Protein AF-E9I2U2-F1 (afdb_monomer_lite)

Sequence (165 aa):
MPQYGQIHVKAESGSTLGDNFQSDMFIVTAQLTRTNNTVKDDTSISTLSTFVKVQPSYSFLRQAADDMCAHHREINMYHNFFRLLREVHEDHPMLFYFLNVPDVYYSHIEDIIPGETDGSGTCILLENLKAEGYRMADKVEGGDYQHCKMALNSLAHYHALTLSA

Foldseek 3Di:
DDCQADKDKDWDFPDDPPPAQFWGKIWIKIKGWDDDPVDPPDIDIDIDIWIKTFGPPDLVSSVVSVVVVVLVVVVCCQPPVVVVLVVLCVVPVVLPADPDDWDWPDFDFDDPDVPPDSRRPGMTITDPCVVVVDDDADPVVGDDPVVVVVVVSNVVSVVVSVVVD

pLDDT: mean 87.01, std 10.75, range [50.66, 97.75]

Structure (mmCIF, N/CA/C/O backbone):
data_AF-E9I2U2-F1
#
_entry.id   AF-E9I2U2-F1
#
loop_
_atom_site.group_PDB
_atom_site.id
_atom_site.type_symbol
_atom_site.label_atom_id
_atom_site.label_alt_id
_atom_site.label_comp_id
_atom_site.label_asym_id
_atom_site.label_entity_id
_atom_site.label_seq_id
_atom_site.pdbx_PDB_ins_code
_atom_site.Cartn_x
_atom_site.Cartn_y
_atom_site.Cartn_z
_atom_site.occupancy
_atom_site.B_iso_or_equiv
_atom_site.auth_seq_id
_atom_site.auth_comp_id
_atom_site.auth_asym_id
_atom_site.auth_atom_id
_atom_site.pdbx_PDB_model_num
ATOM 1 N N . MET A 1 1 ? -26.256 9.075 25.916 1.00 50.66 1 MET A N 1
ATOM 2 C CA . MET A 1 1 ? -25.050 9.060 25.058 1.00 50.66 1 MET A CA 1
ATOM 3 C C . MET A 1 1 ? -25.130 7.834 24.160 1.00 50.66 1 MET A C 1
ATOM 5 O O . MET A 1 1 ? -25.572 6.809 24.671 1.00 50.66 1 MET A O 1
ATOM 9 N N . PRO A 1 2 ? -24.778 7.911 22.866 1.00 55.28 2 PRO A N 1
ATOM 10 C CA . PRO A 1 2 ? -24.750 6.730 22.005 1.00 55.28 2 PRO A CA 1
ATOM 11 C C . PRO A 1 2 ? -23.738 5.718 22.554 1.00 55.28 2 PRO A C 1
ATOM 13 O O . PRO A 1 2 ? -22.628 6.099 22.925 1.00 55.28 2 PRO A O 1
ATOM 16 N N . GLN A 1 3 ? -24.121 4.444 22.648 1.00 72.75 3 GLN A N 1
ATOM 17 C CA . GLN A 1 3 ? -23.184 3.373 22.984 1.00 72.75 3 GLN A CA 1
ATOM 18 C C . GLN A 1 3 ? -22.521 2.907 21.687 1.00 72.75 3 GLN A C 1
ATOM 20 O O . GLN A 1 3 ? -23.114 2.169 20.908 1.00 72.75 3 GLN A O 1
ATOM 25 N N . TYR A 1 4 ? -21.304 3.385 21.430 1.00 76.25 4 TYR A N 1
ATOM 26 C CA . TYR A 1 4 ? -20.578 3.108 20.185 1.00 76.25 4 TYR A CA 1
ATOM 27 C C . TYR A 1 4 ? -19.996 1.684 20.105 1.00 76.25 4 TYR A C 1
ATOM 29 O O . TYR A 1 4 ? -19.600 1.260 19.021 1.00 76.25 4 TYR A O 1
ATOM 37 N N . GLY A 1 5 ? -20.004 0.935 21.214 1.00 86.50 5 GLY A N 1
ATOM 38 C CA . GLY A 1 5 ? -19.392 -0.390 21.347 1.00 86.50 5 GLY A CA 1
ATOM 39 C C . GLY A 1 5 ? -17.971 -0.339 21.918 1.00 86.50 5 GLY A C 1
ATOM 40 O O . GLY A 1 5 ? -17.477 0.724 22.293 1.00 86.50 5 GLY A O 1
ATOM 41 N N . GLN A 1 6 ? -17.321 -1.499 21.998 1.00 91.06 6 GLN A N 1
ATOM 42 C CA . GLN A 1 6 ? -15.919 -1.657 22.386 1.00 91.06 6 GLN A CA 1
ATOM 43 C C . GLN A 1 6 ? -15.080 -1.982 21.150 1.00 91.06 6 GLN A C 1
ATOM 45 O O . GLN A 1 6 ? -15.420 -2.896 20.400 1.00 91.06 6 GLN A O 1
ATOM 50 N N . ILE A 1 7 ? -13.975 -1.260 20.954 1.00 93.75 7 ILE A N 1
ATOM 51 C CA . ILE A 1 7 ? -13.019 -1.520 19.873 1.00 93.75 7 ILE A CA 1
ATOM 52 C C . ILE A 1 7 ? -11.777 -2.190 20.461 1.00 93.75 7 ILE A C 1
ATOM 54 O O . ILE A 1 7 ? -11.179 -1.680 21.407 1.00 93.75 7 ILE A O 1
ATOM 58 N N . HIS A 1 8 ? -11.377 -3.316 19.878 1.00 95.75 8 HIS A N 1
ATOM 59 C CA . HIS A 1 8 ? -10.085 -3.949 20.105 1.00 95.75 8 HIS A CA 1
ATOM 60 C C . HIS A 1 8 ? -9.231 -3.802 18.843 1.00 95.75 8 HIS A C 1
ATOM 62 O O . HIS A 1 8 ? -9.655 -4.217 17.767 1.00 95.75 8 HIS A O 1
ATOM 68 N N . VAL A 1 9 ? -8.043 -3.207 18.968 1.00 97.00 9 VAL A N 1
ATOM 69 C CA . VAL A 1 9 ? -7.099 -3.033 17.856 1.00 97.00 9 VAL A CA 1
ATOM 70 C C . VAL A 1 9 ? -5.852 -3.858 18.128 1.00 97.00 9 VAL A C 1
ATOM 72 O O . VAL A 1 9 ? -5.255 -3.751 19.199 1.00 97.00 9 VAL A O 1
ATOM 75 N N . LYS A 1 10 ? -5.448 -4.655 17.142 1.00 97.62 10 LYS A N 1
ATOM 76 C CA . LYS A 1 10 ? -4.216 -5.439 17.156 1.00 97.62 10 LYS A CA 1
ATOM 77 C C . LYS A 1 10 ? -3.375 -5.064 15.941 1.00 97.62 10 LYS A C 1
ATOM 79 O O . LYS A 1 10 ? -3.893 -5.065 14.828 1.00 97.62 10 LYS A O 1
ATOM 84 N N . ALA A 1 11 ? -2.097 -4.771 16.156 1.00 96.81 11 ALA A N 1
ATOM 85 C CA . ALA A 1 11 ? -1.122 -4.541 15.097 1.00 96.81 11 ALA A CA 1
ATOM 86 C C . ALA A 1 11 ? -0.060 -5.644 15.130 1.00 96.81 11 ALA A C 1
ATOM 88 O O . ALA A 1 11 ? 0.463 -5.983 16.192 1.00 96.81 11 ALA A O 1
ATOM 89 N N . GLU A 1 12 ? 0.244 -6.210 13.970 1.00 95.94 12 GLU A N 1
ATOM 90 C CA . GLU A 1 12 ? 1.237 -7.267 13.786 1.00 95.94 12 GLU A CA 1
ATOM 91 C C . GLU A 1 12 ? 2.136 -6.919 12.602 1.00 95.94 12 GLU A C 1
ATOM 93 O O . GLU A 1 12 ? 1.732 -6.146 11.736 1.00 95.94 12 GLU A O 1
ATOM 98 N N . SER A 1 13 ? 3.342 -7.491 12.534 1.00 94.12 13 SER A N 1
ATOM 99 C CA . SER A 1 13 ? 4.239 -7.259 11.393 1.00 94.12 13 SER A CA 1
ATOM 100 C C . SER A 1 13 ? 3.555 -7.634 10.074 1.00 94.12 13 SER A C 1
ATOM 102 O O . SER A 1 13 ? 3.035 -8.742 9.924 1.00 94.12 13 SER A O 1
ATOM 104 N N . GLY A 1 14 ? 3.570 -6.709 9.115 1.00 91.06 14 GLY A N 1
ATOM 105 C CA . GLY A 1 14 ? 3.016 -6.897 7.774 1.00 91.06 14 GLY A CA 1
ATOM 106 C C . GLY A 1 14 ? 3.969 -7.596 6.812 1.00 91.06 14 GLY A C 1
ATOM 107 O O . GLY A 1 14 ? 3.540 -8.083 5.769 1.00 91.06 14 GLY A O 1
ATOM 108 N N . SER A 1 15 ? 5.248 -7.688 7.169 1.00 87.81 15 SER A N 1
ATOM 109 C CA . SER A 1 15 ? 6.299 -8.236 6.318 1.00 87.81 15 SER A CA 1
ATOM 110 C C . SER A 1 15 ? 7.276 -9.108 7.106 1.00 87.81 15 SER A C 1
ATOM 112 O O . SER A 1 15 ? 7.264 -9.129 8.343 1.00 87.81 15 SER A O 1
ATOM 114 N N . THR A 1 16 ? 8.140 -9.828 6.387 1.00 86.44 16 THR A N 1
ATOM 115 C CA . THR A 1 16 ? 9.293 -10.496 6.998 1.00 86.44 16 THR A CA 1
ATOM 116 C C . THR A 1 16 ? 10.491 -9.548 7.076 1.00 86.44 16 THR A C 1
ATOM 118 O O . THR A 1 16 ? 10.477 -8.450 6.509 1.00 86.44 16 THR A O 1
ATOM 121 N N . LEU A 1 17 ? 11.522 -9.943 7.827 1.00 82.25 17 LEU A N 1
ATOM 122 C CA . LEU A 1 17 ? 12.742 -9.154 7.961 1.00 82.25 17 LEU A CA 1
ATOM 123 C C . LEU A 1 17 ? 13.417 -8.990 6.590 1.00 82.25 17 LEU A C 1
ATOM 125 O O . LEU A 1 17 ? 13.722 -9.976 5.923 1.00 82.25 17 LEU A O 1
ATOM 129 N N . GLY A 1 18 ? 13.686 -7.744 6.196 1.00 80.19 18 GLY A N 1
ATOM 130 C CA . GLY A 1 18 ? 14.335 -7.439 4.919 1.00 80.19 18 GLY A CA 1
ATOM 131 C C . GLY A 1 18 ? 13.382 -7.336 3.724 1.00 80.19 18 GLY A C 1
ATOM 132 O O . GLY A 1 18 ? 13.845 -7.372 2.588 1.00 80.19 18 GLY A O 1
ATOM 133 N N . ASP A 1 19 ? 12.072 -7.210 3.953 1.00 82.06 19 ASP A N 1
ATOM 134 C CA . ASP A 1 19 ? 11.082 -6.852 2.918 1.00 82.06 19 ASP A CA 1
ATOM 135 C C . ASP A 1 19 ? 10.655 -5.372 2.989 1.00 82.06 19 ASP A C 1
ATOM 137 O O . ASP A 1 19 ? 10.043 -4.848 2.062 1.00 82.06 19 ASP A O 1
ATOM 141 N N . ASN A 1 20 ? 10.986 -4.676 4.078 1.00 80.56 20 ASN A N 1
ATOM 142 C CA . ASN A 1 20 ? 10.391 -3.401 4.486 1.00 80.56 20 ASN A CA 1
ATOM 143 C C . ASN A 1 20 ? 11.378 -2.214 4.438 1.00 80.56 20 ASN A C 1
ATOM 145 O O . ASN A 1 20 ? 11.398 -1.360 5.315 1.00 80.56 20 ASN A O 1
ATOM 149 N N . PHE A 1 21 ? 12.222 -2.147 3.403 1.00 77.00 21 PHE A N 1
ATOM 150 C CA . PHE A 1 21 ? 13.342 -1.190 3.329 1.00 77.00 21 PHE A CA 1
ATOM 151 C C . PHE A 1 21 ? 12.951 0.294 3.389 1.00 77.00 21 PHE A C 1
ATOM 153 O O . PHE A 1 21 ? 13.711 1.099 3.920 1.00 77.00 21 PHE A O 1
ATOM 160 N N . GLN A 1 22 ? 11.805 0.663 2.814 1.00 86.25 22 GLN A N 1
ATOM 161 C CA . GLN A 1 22 ? 11.366 2.061 2.694 1.00 86.25 22 GLN A CA 1
ATOM 162 C C . GLN A 1 22 ? 10.127 2.381 3.535 1.00 86.25 22 GLN A C 1
ATOM 164 O O . GLN A 1 22 ? 9.589 3.478 3.443 1.00 86.25 22 GLN A O 1
ATOM 169 N N . SER A 1 23 ? 9.622 1.446 4.337 1.00 92.81 23 SER A N 1
ATOM 170 C CA . SER A 1 23 ? 8.437 1.667 5.172 1.00 92.81 23 SER A CA 1
ATOM 171 C C . SER A 1 23 ? 8.391 0.635 6.277 1.00 92.81 23 SER A C 1
ATOM 173 O O . SER A 1 23 ? 8.716 -0.517 6.016 1.00 92.81 23 SER A O 1
ATOM 175 N N . ASP A 1 24 ? 7.864 0.987 7.444 1.00 93.88 24 ASP A N 1
ATOM 176 C CA . ASP A 1 24 ? 7.390 -0.044 8.364 1.00 93.88 24 ASP A CA 1
ATOM 177 C C . ASP A 1 24 ? 5.979 -0.468 7.956 1.00 93.88 24 ASP A C 1
ATOM 179 O O . ASP A 1 24 ? 5.151 0.358 7.559 1.00 93.88 24 ASP A O 1
ATOM 183 N N . MET A 1 25 ? 5.727 -1.775 7.985 1.00 95.19 25 MET A N 1
ATOM 184 C CA . MET A 1 25 ? 4.513 -2.379 7.444 1.00 95.19 25 MET A CA 1
ATOM 185 C C . MET A 1 25 ? 3.832 -3.222 8.514 1.00 95.19 25 MET A C 1
ATOM 187 O O . MET A 1 25 ? 4.481 -4.042 9.167 1.00 95.19 25 MET A O 1
ATOM 191 N N . PHE A 1 26 ? 2.518 -3.072 8.653 1.00 95.94 26 PHE A N 1
ATOM 192 C CA . PHE A 1 26 ? 1.723 -3.759 9.665 1.00 95.94 26 PHE A CA 1
ATOM 193 C C . PHE A 1 26 ? 0.451 -4.351 9.069 1.00 95.94 26 PHE A C 1
ATOM 195 O O . PHE A 1 26 ? -0.168 -3.754 8.196 1.00 95.94 26 PHE A O 1
ATOM 202 N N . ILE A 1 27 ? 0.008 -5.493 9.590 1.00 97.06 27 ILE A N 1
ATOM 203 C CA . ILE A 1 27 ? -1.405 -5.864 9.522 1.00 97.06 27 ILE A CA 1
ATOM 204 C C . ILE A 1 27 ? -2.072 -5.316 10.773 1.00 97.06 27 ILE A C 1
ATOM 206 O O . ILE A 1 27 ? -1.728 -5.713 11.888 1.00 97.06 27 ILE A O 1
ATOM 210 N N . VAL A 1 28 ? -3.029 -4.412 10.589 1.00 97.56 28 VAL A N 1
ATOM 211 C CA . VAL A 1 28 ? -3.839 -3.864 11.675 1.00 97.56 28 VAL A CA 1
ATOM 212 C C . VAL A 1 28 ? -5.240 -4.440 11.572 1.00 97.56 28 VAL A C 1
ATOM 214 O O . VAL A 1 28 ? -5.905 -4.323 10.545 1.00 97.56 28 VAL A O 1
ATOM 217 N N . THR A 1 29 ? -5.689 -5.078 12.648 1.00 97.25 29 THR A N 1
ATOM 218 C CA . THR A 1 29 ? -7.036 -5.631 12.764 1.00 97.25 29 THR A CA 1
ATOM 219 C C . THR A 1 29 ? -7.798 -4.887 13.850 1.00 97.25 29 THR A C 1
ATOM 221 O O . THR A 1 29 ? -7.377 -4.870 15.006 1.00 97.25 29 THR A O 1
ATOM 224 N N . ALA A 1 30 ? -8.918 -4.275 13.475 1.00 96.12 30 ALA A N 1
ATOM 225 C CA . ALA A 1 30 ? -9.841 -3.601 14.375 1.00 96.12 30 ALA A CA 1
ATOM 226 C C . ALA A 1 30 ? -11.132 -4.419 14.491 1.00 96.12 30 ALA A C 1
ATOM 228 O O . ALA A 1 30 ? -11.832 -4.641 13.504 1.00 96.12 30 ALA A O 1
ATOM 229 N N . GLN A 1 31 ? -11.452 -4.862 15.703 1.00 95.88 31 GLN A N 1
ATOM 230 C CA . GLN A 1 31 ? -12.684 -5.575 16.021 1.00 95.88 31 GLN A CA 1
ATOM 231 C C . GLN A 1 31 ? -13.591 -4.681 16.853 1.00 95.88 31 GLN A C 1
ATOM 233 O O . GLN A 1 31 ? -13.240 -4.286 17.963 1.00 95.88 31 GLN A O 1
ATOM 238 N N . LEU A 1 32 ? -14.766 -4.374 16.317 1.00 94.00 32 LEU A N 1
ATOM 239 C CA . LEU A 1 32 ? -15.799 -3.616 17.001 1.00 94.00 32 LEU A CA 1
ATOM 240 C C . LEU A 1 32 ? -16.879 -4.569 17.511 1.00 94.00 32 LEU A C 1
ATOM 242 O O . LEU A 1 32 ? -17.540 -5.247 16.727 1.00 94.00 32 LEU A O 1
ATOM 246 N N . THR A 1 33 ? -17.068 -4.573 18.826 1.00 92.31 33 THR A N 1
ATOM 247 C CA . THR A 1 33 ? -18.114 -5.322 19.523 1.00 92.31 33 THR A CA 1
ATOM 248 C C . THR A 1 33 ? -19.205 -4.353 19.964 1.00 92.31 33 THR A C 1
ATOM 250 O O . THR A 1 33 ? -18.934 -3.424 20.724 1.00 92.31 33 THR A O 1
ATOM 253 N N . ARG A 1 34 ? -20.442 -4.547 19.500 1.00 89.38 34 ARG A N 1
ATOM 254 C CA . ARG A 1 34 ? -21.611 -3.775 19.951 1.00 89.38 34 ARG A CA 1
ATOM 255 C C . ARG A 1 34 ? -22.580 -4.688 20.682 1.00 89.38 34 ARG A C 1
ATOM 257 O O . ARG A 1 34 ? -22.940 -5.738 20.156 1.00 89.38 34 ARG A O 1
ATOM 264 N N . THR A 1 35 ? -23.021 -4.253 21.856 1.00 81.19 35 THR A N 1
ATOM 265 C CA . THR A 1 35 ? -24.036 -4.946 22.653 1.00 81.19 35 THR A CA 1
ATOM 266 C C . THR A 1 35 ? -25.324 -4.136 22.600 1.00 81.19 35 THR A C 1
ATOM 268 O O . THR A 1 35 ? -25.361 -2.993 23.060 1.00 81.19 35 THR A O 1
ATOM 271 N N . ASN A 1 36 ? -26.382 -4.708 22.028 1.00 72.38 36 ASN A N 1
ATOM 272 C CA . ASN A 1 36 ? -27.706 -4.099 22.060 1.00 72.38 36 ASN A CA 1
ATOM 273 C C . ASN A 1 36 ? -28.364 -4.391 23.412 1.00 72.38 36 ASN A C 1
ATOM 275 O O . ASN A 1 36 ? -28.789 -5.505 23.682 1.00 72.38 36 ASN A O 1
ATOM 279 N N . ASN A 1 37 ? -28.509 -3.374 24.264 1.00 64.50 37 ASN A N 1
ATOM 280 C CA . ASN A 1 37 ? -29.162 -3.538 25.573 1.00 64.50 37 ASN A CA 1
ATOM 281 C C . ASN A 1 37 ? -30.697 -3.668 25.495 1.00 64.50 37 ASN A C 1
ATOM 283 O O . ASN A 1 37 ? -31.353 -3.835 26.520 1.00 64.50 37 ASN A O 1
ATOM 287 N N . THR A 1 38 ? -31.285 -3.546 24.304 1.00 64.81 38 THR A N 1
ATOM 288 C CA . THR A 1 38 ? -32.736 -3.625 24.070 1.00 64.81 38 THR A CA 1
ATOM 289 C C . THR A 1 38 ? -33.230 -5.053 23.837 1.00 64.81 38 THR A C 1
ATOM 291 O O . THR A 1 38 ? -34.407 -5.328 24.059 1.00 64.81 38 THR A O 1
ATOM 294 N N . VAL A 1 39 ? -32.340 -5.967 23.440 1.00 63.12 39 VAL A N 1
ATOM 295 C CA . VAL A 1 39 ? -32.615 -7.397 23.270 1.00 63.12 39 VAL A CA 1
ATOM 296 C C . VAL A 1 39 ? -31.561 -8.149 24.073 1.00 63.12 39 VAL A C 1
ATOM 298 O O . VAL A 1 39 ? -30.369 -7.968 23.851 1.00 63.12 39 VAL A O 1
ATOM 301 N N . LYS A 1 40 ? -31.986 -8.970 25.040 1.00 54.69 40 LYS A N 1
ATOM 302 C CA . LYS A 1 40 ? -31.064 -9.833 25.794 1.00 54.69 40 LYS A CA 1
ATOM 303 C C . LYS A 1 40 ? -30.231 -10.658 24.800 1.00 54.69 40 LYS A C 1
ATOM 305 O O . LYS A 1 40 ? -30.813 -11.352 23.974 1.00 54.69 40 LYS A O 1
ATOM 310 N N . ASP A 1 41 ? -28.909 -10.568 24.918 1.00 62.06 41 ASP A N 1
ATOM 311 C CA . ASP A 1 41 ? -27.910 -11.356 24.180 1.00 62.06 41 ASP A CA 1
ATOM 312 C C . ASP A 1 41 ? -27.715 -11.050 22.678 1.00 62.06 41 ASP A C 1
ATOM 314 O O . ASP A 1 41 ? -27.181 -11.885 21.951 1.00 62.06 41 ASP A O 1
ATOM 318 N N . ASP A 1 42 ? -28.040 -9.844 22.196 1.00 74.00 42 ASP A N 1
ATOM 319 C CA . ASP A 1 42 ? -27.661 -9.423 20.833 1.00 74.00 42 ASP A CA 1
ATOM 320 C C . ASP A 1 42 ? -26.290 -8.710 20.827 1.00 74.00 42 ASP A C 1
ATOM 322 O O . ASP A 1 42 ? -26.179 -7.496 21.038 1.00 74.00 42 ASP A O 1
ATOM 326 N N . THR A 1 43 ? -25.220 -9.499 20.650 1.00 81.94 43 THR A N 1
ATOM 327 C CA . THR A 1 43 ? -23.839 -9.007 20.497 1.00 81.94 43 THR A CA 1
ATOM 328 C C . THR A 1 43 ? -23.388 -9.158 19.049 1.00 81.94 43 THR A C 1
ATOM 330 O O . THR A 1 43 ? -23.194 -10.273 18.569 1.00 81.94 43 THR A O 1
ATOM 333 N N . SER A 1 44 ? -23.157 -8.039 18.361 1.00 87.06 44 SER A N 1
ATOM 334 C CA . SER A 1 44 ? -22.607 -8.038 17.001 1.00 87.06 44 SER A CA 1
ATOM 335 C C . SER A 1 44 ? -21.109 -7.741 17.017 1.00 87.06 44 SER A C 1
ATOM 337 O O . SER A 1 44 ? -20.682 -6.788 17.678 1.00 87.06 44 SER A O 1
ATOM 339 N N . ILE A 1 45 ? -20.327 -8.510 16.255 1.00 91.00 45 ILE A N 1
ATOM 340 C CA . ILE A 1 45 ? -18.888 -8.291 16.059 1.00 91.00 45 ILE A CA 1
ATOM 341 C C . ILE A 1 45 ? -18.634 -7.981 14.584 1.00 91.00 45 ILE A C 1
ATOM 343 O O . ILE A 1 45 ? -18.971 -8.777 13.711 1.00 91.00 45 ILE A O 1
ATOM 347 N N . SER A 1 46 ? -18.006 -6.840 14.306 1.00 92.12 46 SER A N 1
ATOM 348 C CA . SER A 1 46 ? -17.512 -6.476 12.973 1.00 92.12 46 SER A CA 1
ATOM 349 C C . SER A 1 46 ? -15.995 -6.338 13.004 1.00 92.12 46 SER A C 1
ATOM 351 O O . SER A 1 46 ? -15.463 -5.673 13.892 1.00 92.12 46 SER A O 1
ATOM 353 N N . THR A 1 47 ? -15.305 -6.941 12.037 1.00 94.44 47 THR A N 1
ATOM 354 C CA . THR A 1 47 ? -13.839 -6.917 11.943 1.00 94.44 47 THR A CA 1
ATOM 355 C C . THR A 1 47 ? -13.412 -6.200 10.668 1.00 94.44 47 THR A C 1
ATOM 357 O O . THR A 1 47 ? -13.915 -6.520 9.597 1.00 94.44 47 THR A O 1
ATOM 360 N N . LEU A 1 48 ? -12.465 -5.271 10.786 1.00 94.44 48 LEU A N 1
ATOM 361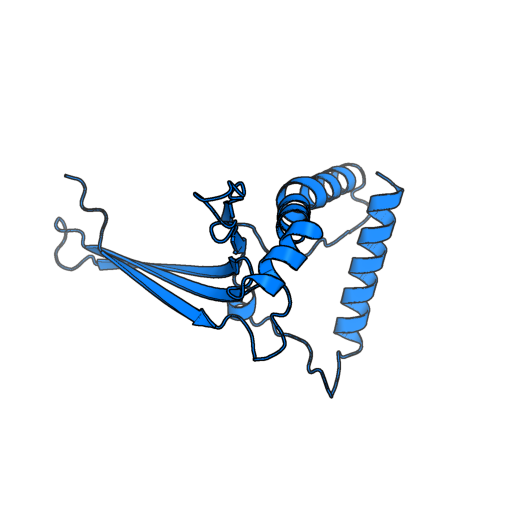 C CA . LEU A 1 48 ? -11.714 -4.697 9.672 1.00 94.44 48 LEU A CA 1
ATOM 362 C C . LEU A 1 48 ? -10.259 -5.151 9.793 1.00 94.44 48 LEU A C 1
ATOM 364 O O . LEU A 1 48 ? -9.671 -5.025 10.865 1.00 94.44 48 LEU A O 1
ATOM 368 N N . SER A 1 49 ? -9.679 -5.655 8.707 1.00 96.62 49 SER A N 1
ATOM 369 C CA . SER A 1 49 ? -8.255 -5.985 8.621 1.00 96.62 49 SER A CA 1
ATOM 370 C C . SER A 1 49 ? -7.637 -5.205 7.468 1.00 96.62 49 SER A C 1
ATOM 372 O O . SER A 1 49 ? -8.153 -5.245 6.356 1.00 96.62 49 SER A O 1
ATOM 374 N N . THR A 1 50 ? -6.559 -4.475 7.733 1.00 97.62 50 THR A N 1
ATOM 375 C CA . THR A 1 50 ? -5.921 -3.576 6.765 1.00 97.62 50 THR A CA 1
ATOM 376 C C . THR A 1 50 ? -4.406 -3.729 6.805 1.00 97.62 50 THR A C 1
ATOM 378 O O . THR A 1 50 ? -3.822 -4.003 7.857 1.00 97.62 50 THR A O 1
ATOM 381 N N . PHE A 1 51 ? -3.775 -3.573 5.645 1.00 97.31 51 PHE A N 1
ATOM 382 C CA . PHE A 1 51 ? -2.332 -3.474 5.513 1.00 97.31 51 PHE A CA 1
ATOM 383 C C . PHE A 1 51 ? -1.919 -2.006 5.624 1.00 97.31 51 PHE A C 1
ATOM 385 O O . PHE A 1 51 ? -2.333 -1.171 4.828 1.00 97.31 51 PHE A O 1
ATOM 392 N N . VAL A 1 52 ? -1.107 -1.679 6.620 1.00 97.12 52 VAL A N 1
ATOM 393 C CA . VAL A 1 52 ? -0.713 -0.309 6.946 1.00 97.12 52 VAL A CA 1
ATOM 394 C C . VAL A 1 52 ? 0.754 -0.119 6.626 1.00 97.12 52 VAL A C 1
ATOM 396 O O . VAL A 1 52 ? 1.589 -0.869 7.128 1.00 97.12 52 VAL A O 1
ATOM 399 N N . LYS A 1 53 ? 1.074 0.908 5.840 1.00 96.31 53 LYS A N 1
ATOM 400 C CA . LYS A 1 53 ? 2.449 1.366 5.630 1.00 96.31 53 LYS A CA 1
ATOM 401 C C . LYS A 1 53 ? 2.637 2.716 6.303 1.00 96.31 53 LYS A C 1
ATOM 403 O O . LYS A 1 53 ? 1.818 3.616 6.118 1.00 96.31 53 LYS A O 1
ATOM 408 N N . VAL A 1 54 ? 3.731 2.861 7.037 1.00 95.56 54 VAL A N 1
ATOM 409 C CA . VAL A 1 54 ? 4.159 4.123 7.658 1.00 95.56 54 VAL A CA 1
ATOM 410 C C . VAL A 1 54 ? 5.597 4.437 7.259 1.00 95.56 54 VAL A C 1
ATOM 412 O O . VAL A 1 54 ? 6.293 3.593 6.682 1.00 95.56 54 VAL A O 1
ATOM 415 N N . GLN A 1 55 ? 6.053 5.656 7.530 1.00 94.38 55 GLN A N 1
ATOM 416 C CA . GLN A 1 55 ? 7.460 6.006 7.337 1.00 94.38 55 GLN A CA 1
ATOM 417 C C . GLN A 1 55 ? 8.380 5.100 8.179 1.00 94.38 55 GLN A C 1
ATOM 419 O O . GLN A 1 55 ? 7.987 4.697 9.275 1.00 94.38 55 GLN A O 1
ATOM 424 N N . PRO A 1 56 ? 9.602 4.775 7.714 1.00 93.19 56 PRO A N 1
ATOM 425 C CA . PRO A 1 56 ? 10.540 3.950 8.480 1.00 93.19 56 PRO A CA 1
ATOM 426 C C . PRO A 1 56 ? 10.757 4.512 9.882 1.00 93.19 56 PRO A C 1
ATOM 428 O O . PRO A 1 56 ? 11.033 5.698 9.999 1.00 93.19 56 PRO A O 1
ATOM 431 N N . SER A 1 57 ? 10.706 3.703 10.942 1.00 91.12 57 SER A N 1
ATOM 432 C CA . SER A 1 57 ? 10.901 4.172 12.327 1.00 91.12 57 SER A CA 1
ATOM 433 C C . SER A 1 57 ? 12.282 4.787 12.563 1.00 91.12 57 SER A C 1
ATOM 435 O O . SER A 1 57 ? 12.440 5.661 13.417 1.00 91.12 57 SER A O 1
ATOM 437 N N . TYR A 1 58 ? 13.286 4.339 11.806 1.00 90.81 58 TYR A N 1
ATOM 438 C CA . TYR A 1 58 ? 14.649 4.844 11.899 1.00 90.81 58 TYR A CA 1
ATOM 439 C C . TYR A 1 58 ? 14.807 6.161 11.129 1.00 90.81 58 TYR A C 1
ATOM 441 O O . TYR A 1 58 ? 14.625 6.204 9.912 1.00 90.81 58 TYR A O 1
ATOM 449 N N . SER A 1 59 ? 15.199 7.224 11.833 1.00 89.75 59 SER A N 1
ATOM 450 C CA . SER A 1 59 ? 15.203 8.602 11.320 1.00 89.75 59 SER A CA 1
ATOM 451 C C . SER A 1 59 ? 16.031 8.802 10.050 1.00 89.75 59 SER A C 1
ATOM 453 O O . SER A 1 59 ? 15.595 9.513 9.154 1.00 89.75 59 SER A O 1
ATOM 455 N N . PHE A 1 60 ? 17.188 8.147 9.921 1.00 90.38 60 PHE A N 1
ATOM 456 C CA . PHE A 1 60 ? 18.010 8.251 8.710 1.00 90.38 60 PHE A CA 1
ATOM 457 C C . PHE A 1 60 ? 17.304 7.670 7.475 1.00 90.38 60 PHE A C 1
ATOM 459 O O . PHE A 1 60 ? 17.351 8.262 6.400 1.00 90.38 60 PHE A O 1
ATOM 466 N N . LEU A 1 61 ? 16.617 6.530 7.627 1.00 92.00 61 LEU A N 1
ATOM 467 C CA . LEU A 1 61 ? 15.842 5.934 6.534 1.00 92.00 61 LEU A CA 1
ATOM 468 C C . LEU A 1 61 ? 14.596 6.762 6.221 1.00 92.00 61 LEU A C 1
ATOM 470 O O . LEU A 1 61 ? 14.244 6.896 5.053 1.00 92.00 61 LEU A O 1
ATOM 474 N N . ARG A 1 62 ? 13.957 7.343 7.241 1.00 91.75 62 ARG A N 1
ATOM 475 C CA . ARG A 1 62 ? 12.828 8.262 7.063 1.00 91.75 62 ARG A CA 1
ATOM 476 C C . ARG A 1 62 ? 13.228 9.526 6.309 1.00 91.75 62 ARG A C 1
ATOM 478 O O . ARG A 1 62 ? 12.534 9.876 5.366 1.00 91.75 62 ARG A O 1
ATOM 485 N N . GLN A 1 63 ? 14.362 10.144 6.645 1.00 90.62 63 GLN A N 1
ATOM 486 C CA . GLN A 1 63 ? 14.876 11.296 5.897 1.00 90.62 63 GLN A CA 1
ATOM 487 C C . GLN A 1 63 ? 15.130 10.936 4.431 1.00 90.62 63 GLN A C 1
ATOM 489 O O . GLN A 1 63 ? 14.690 11.649 3.541 1.00 90.62 63 GLN A O 1
ATOM 494 N N . ALA A 1 64 ? 15.773 9.795 4.163 1.00 91.62 64 ALA A N 1
ATOM 495 C CA . ALA A 1 64 ? 16.001 9.349 2.791 1.00 91.62 64 ALA A CA 1
ATOM 496 C C . ALA A 1 64 ? 14.685 9.085 2.030 1.00 91.62 64 ALA A C 1
ATOM 498 O O . ALA A 1 64 ? 14.573 9.416 0.851 1.00 91.62 64 ALA A O 1
ATOM 499 N N . ALA A 1 65 ? 13.683 8.495 2.691 1.00 91.00 65 ALA A N 1
ATOM 500 C CA . ALA A 1 65 ? 12.362 8.273 2.105 1.00 91.00 65 ALA A CA 1
ATOM 501 C C . ALA A 1 65 ? 11.631 9.595 1.811 1.00 91.00 65 ALA A C 1
ATOM 503 O O . ALA A 1 65 ? 10.970 9.706 0.775 1.00 91.00 65 ALA A O 1
ATOM 504 N N . ASP A 1 66 ? 11.773 10.591 2.685 1.00 89.75 66 ASP A N 1
ATOM 505 C CA . ASP A 1 66 ? 11.210 11.930 2.512 1.00 89.75 66 ASP A CA 1
ATOM 506 C C . ASP A 1 66 ? 11.888 12.715 1.380 1.00 89.75 66 ASP A C 1
ATOM 508 O O . ASP A 1 66 ? 11.199 13.211 0.489 1.00 89.75 66 ASP A O 1
ATOM 512 N N . ASP A 1 67 ? 13.224 12.702 1.316 1.00 91.62 67 ASP A N 1
ATOM 513 C CA . ASP A 1 67 ? 14.004 13.325 0.237 1.00 91.62 67 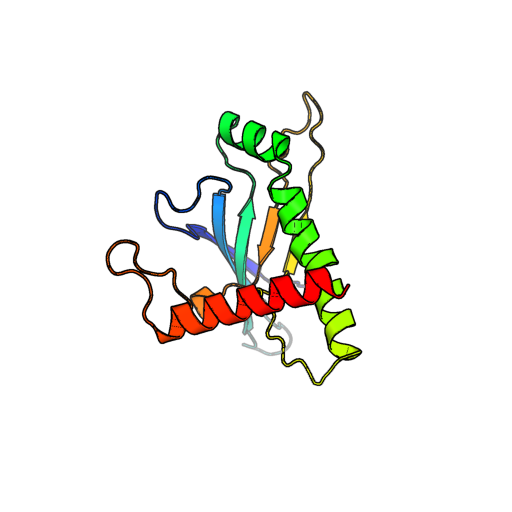ASP A CA 1
ATOM 514 C C . ASP A 1 67 ? 13.611 12.761 -1.146 1.00 91.62 67 ASP A C 1
ATOM 516 O O . ASP A 1 67 ? 13.623 13.460 -2.162 1.00 91.62 67 ASP A O 1
ATOM 520 N N . MET A 1 68 ? 13.237 11.477 -1.200 1.00 91.62 68 MET A N 1
ATOM 521 C CA . MET A 1 68 ? 12.725 10.810 -2.405 1.00 91.62 68 MET A CA 1
ATOM 522 C C . MET A 1 68 ? 11.223 11.037 -2.643 1.00 91.62 68 MET A C 1
ATOM 524 O O . MET A 1 68 ? 10.691 10.651 -3.692 1.00 91.62 68 MET A O 1
ATOM 528 N N . CYS A 1 69 ? 10.533 11.636 -1.676 1.00 92.44 69 CYS A N 1
ATOM 529 C CA . CYS A 1 69 ? 9.085 11.771 -1.587 1.00 92.44 69 CYS A CA 1
ATOM 530 C C . CYS A 1 69 ? 8.365 10.419 -1.764 1.00 92.44 69 CYS A C 1
ATOM 532 O O . CYS A 1 69 ? 7.342 10.345 -2.448 1.00 92.44 69 CYS A O 1
ATOM 534 N N . ALA A 1 70 ? 8.913 9.333 -1.206 1.00 92.19 70 ALA A N 1
ATOM 535 C CA . ALA A 1 70 ? 8.489 7.961 -1.495 1.00 92.19 70 ALA A CA 1
ATOM 536 C C . ALA A 1 70 ? 6.996 7.729 -1.195 1.00 92.19 70 ALA A C 1
ATOM 538 O O . ALA A 1 70 ? 6.236 7.371 -2.098 1.00 92.19 70 ALA A O 1
ATOM 539 N N . HIS A 1 71 ? 6.546 8.022 0.031 1.00 93.19 71 HIS A N 1
ATOM 540 C CA . HIS A 1 71 ? 5.135 7.870 0.418 1.00 93.19 71 HIS A CA 1
ATOM 541 C C . HIS A 1 71 ? 4.216 8.869 -0.280 1.00 93.19 71 HIS A C 1
ATOM 543 O O . HIS A 1 71 ? 3.105 8.503 -0.645 1.00 93.19 71 HIS A O 1
ATOM 549 N N . HIS A 1 72 ? 4.673 10.101 -0.531 1.00 93.88 72 HIS A N 1
ATOM 550 C CA . HIS A 1 72 ? 3.902 11.091 -1.292 1.00 93.88 72 HIS A CA 1
ATOM 551 C C . HIS A 1 72 ? 3.589 10.578 -2.701 1.00 93.88 72 HIS A C 1
ATOM 553 O O . HIS A 1 72 ? 2.450 10.651 -3.161 1.00 93.88 72 HIS A O 1
ATOM 559 N N . ARG A 1 73 ? 4.597 10.014 -3.381 1.00 95.38 73 ARG A N 1
ATOM 560 C CA . ARG A 1 73 ? 4.432 9.406 -4.704 1.00 95.38 73 ARG A CA 1
ATOM 561 C C . ARG A 1 73 ? 3.519 8.193 -4.636 1.00 95.38 73 ARG A C 1
ATOM 563 O O . ARG A 1 73 ? 2.623 8.096 -5.463 1.00 95.38 73 ARG A O 1
ATOM 570 N N . GLU A 1 74 ? 3.703 7.307 -3.660 1.00 95.38 74 GLU A N 1
ATOM 571 C CA . GLU A 1 74 ? 2.843 6.131 -3.488 1.00 95.38 74 GLU A CA 1
ATOM 572 C C . GLU A 1 74 ? 1.371 6.520 -3.271 1.00 95.38 74 GLU A C 1
ATOM 574 O O . GLU A 1 74 ? 0.498 6.042 -3.991 1.00 95.38 74 GLU A O 1
ATOM 579 N N . ILE A 1 75 ? 1.090 7.446 -2.352 1.00 95.75 75 ILE A N 1
ATOM 580 C CA . ILE A 1 75 ? -0.263 7.957 -2.090 1.00 95.75 75 ILE A CA 1
ATOM 581 C C . ILE A 1 75 ? -0.853 8.594 -3.357 1.00 95.75 75 ILE A C 1
ATOM 583 O O . ILE A 1 75 ? -2.001 8.323 -3.713 1.00 95.75 75 ILE A O 1
ATOM 587 N N . ASN A 1 76 ? -0.066 9.393 -4.083 1.00 95.56 76 ASN A N 1
ATOM 588 C CA . ASN A 1 76 ? -0.497 10.007 -5.338 1.00 95.56 76 ASN A CA 1
ATOM 589 C C . ASN A 1 76 ? -0.785 8.971 -6.440 1.00 95.56 76 ASN A C 1
ATOM 591 O O . ASN A 1 76 ? -1.724 9.148 -7.219 1.00 95.56 76 ASN A O 1
ATOM 595 N N . MET A 1 77 ? -0.011 7.881 -6.500 1.00 94.06 77 MET A N 1
ATOM 596 C CA . MET A 1 77 ? -0.261 6.781 -7.434 1.00 94.06 77 MET A CA 1
ATOM 597 C C . MET A 1 77 ? -1.638 6.164 -7.190 1.00 94.06 77 MET A C 1
ATOM 599 O O . MET A 1 77 ? -2.407 5.994 -8.136 1.00 94.06 77 MET A O 1
ATOM 603 N N . TYR A 1 78 ? -1.979 5.892 -5.928 1.00 93.69 78 TYR A N 1
ATOM 604 C CA . TYR A 1 78 ? -3.272 5.307 -5.598 1.00 93.69 78 TYR A CA 1
ATOM 605 C C . TYR A 1 78 ? -4.458 6.247 -5.832 1.00 93.69 78 TYR A C 1
ATOM 607 O O . TYR A 1 78 ? -5.421 5.850 -6.484 1.00 93.69 78 TYR A O 1
ATOM 615 N N . HIS A 1 79 ? -4.394 7.485 -5.335 1.00 92.50 79 HIS A N 1
ATOM 616 C CA . HIS A 1 79 ? -5.543 8.402 -5.389 1.00 92.50 79 HIS A CA 1
ATOM 617 C C . HIS A 1 79 ? -5.763 9.042 -6.754 1.00 92.50 79 HIS A C 1
ATOM 619 O O . HIS A 1 79 ? -6.902 9.240 -7.176 1.00 92.50 79 HIS A O 1
ATOM 625 N N . ASN A 1 80 ? -4.681 9.389 -7.447 1.00 91.19 80 ASN A N 1
ATOM 626 C CA . ASN A 1 80 ? -4.770 10.176 -8.671 1.00 91.19 80 ASN A CA 1
ATOM 627 C C . ASN A 1 80 ? -4.453 9.326 -9.892 1.00 91.19 80 ASN A C 1
ATOM 629 O O . ASN A 1 80 ? -5.254 9.260 -10.820 1.00 91.19 80 ASN A O 1
ATOM 633 N N . PHE A 1 81 ? -3.307 8.652 -9.893 1.00 89.12 81 PHE A N 1
ATOM 634 C CA . PHE A 1 81 ? -2.815 8.006 -11.103 1.00 89.12 81 PHE A CA 1
ATOM 635 C C . PHE A 1 81 ? -3.668 6.809 -11.529 1.00 89.12 81 PHE A C 1
ATOM 637 O O . PHE A 1 81 ? -4.152 6.769 -12.658 1.00 89.12 81 PHE A O 1
ATOM 644 N N . PHE A 1 82 ? -3.919 5.854 -10.627 1.00 87.31 82 PHE A N 1
ATOM 645 C CA . PHE A 1 82 ? -4.754 4.696 -10.955 1.00 87.31 82 PHE A CA 1
ATOM 646 C C . PHE A 1 82 ? -6.203 5.080 -11.253 1.00 87.31 82 PHE A C 1
ATOM 648 O O . PHE A 1 82 ? -6.847 4.385 -12.033 1.00 87.31 82 PHE A O 1
ATOM 655 N N . ARG A 1 83 ? -6.710 6.186 -10.694 1.00 84.50 83 ARG A N 1
ATOM 656 C CA . ARG A 1 83 ? -8.019 6.736 -11.071 1.00 84.50 83 ARG A CA 1
ATOM 657 C C . ARG A 1 83 ? -8.024 7.195 -12.532 1.00 84.50 83 ARG A C 1
ATOM 659 O O . ARG A 1 83 ? -8.875 6.752 -13.291 1.00 84.50 83 ARG A O 1
ATOM 666 N N . LEU A 1 84 ? -7.044 8.007 -12.937 1.00 85.56 84 LEU A N 1
ATOM 667 C CA . LEU A 1 84 ? -6.926 8.495 -14.318 1.00 85.56 84 LEU A CA 1
ATOM 668 C C . LEU A 1 84 ? -6.790 7.347 -15.329 1.00 85.56 84 LEU A C 1
ATOM 670 O O . LEU A 1 84 ? -7.417 7.371 -16.382 1.00 85.56 84 LEU A O 1
ATOM 674 N N . LEU A 1 85 ? -6.018 6.307 -14.998 1.00 81.75 85 LEU A N 1
ATOM 675 C CA . LEU A 1 85 ? -5.888 5.141 -15.877 1.00 81.75 85 LEU A CA 1
ATOM 676 C C . LEU A 1 85 ? -7.208 4.373 -16.053 1.00 81.75 85 LEU A C 1
ATOM 678 O O . LEU A 1 85 ? -7.448 3.826 -17.128 1.00 81.75 85 LEU A O 1
ATOM 682 N N . ARG A 1 86 ? -8.063 4.324 -15.020 1.00 79.94 86 ARG A N 1
ATOM 683 C CA . ARG A 1 86 ? -9.401 3.717 -15.123 1.00 79.94 86 ARG A CA 1
ATOM 684 C C . ARG A 1 86 ? -10.321 4.548 -16.022 1.00 79.94 86 ARG A C 1
ATOM 686 O O . ARG A 1 86 ? -11.028 3.963 -16.831 1.00 79.94 86 ARG A O 1
ATOM 693 N N . GLU A 1 87 ? -10.250 5.876 -15.947 1.00 81.81 87 GLU A N 1
ATOM 694 C CA . GLU A 1 87 ? -11.036 6.780 -16.806 1.00 81.81 87 GLU A CA 1
ATOM 695 C C . GLU A 1 87 ? -10.678 6.607 -18.292 1.00 81.81 87 GLU A C 1
ATOM 697 O O . GLU A 1 87 ? -11.561 6.410 -19.121 1.00 81.81 87 GLU A O 1
ATOM 702 N N . VAL A 1 88 ? -9.385 6.546 -18.630 1.00 77.62 88 VAL A N 1
ATOM 703 C CA . VAL A 1 88 ? -8.929 6.286 -20.014 1.00 77.62 88 VAL A CA 1
ATOM 704 C C . VAL A 1 88 ? -9.390 4.914 -20.528 1.00 77.62 88 VAL A C 1
ATOM 706 O O . VAL A 1 88 ? -9.656 4.742 -21.719 1.00 77.62 88 VAL A O 1
ATOM 709 N N . HIS A 1 89 ? -9.488 3.917 -19.645 1.00 71.19 89 HIS A N 1
ATOM 710 C CA . HIS A 1 89 ? -9.979 2.589 -20.007 1.00 71.19 89 HIS A CA 1
ATOM 711 C C . HIS A 1 89 ? -11.480 2.586 -20.347 1.00 71.19 89 HIS A C 1
ATOM 713 O O . HIS A 1 89 ? -11.874 1.906 -21.296 1.00 71.19 89 HIS A O 1
ATOM 719 N N . GLU A 1 90 ? -12.306 3.353 -19.628 1.00 72.69 90 GLU A N 1
ATOM 720 C CA . GLU A 1 90 ? -13.750 3.454 -19.893 1.00 72.69 90 GLU A CA 1
ATOM 721 C C . GLU A 1 90 ? -14.055 4.022 -21.289 1.00 72.69 90 GLU A C 1
ATOM 723 O O . GLU A 1 90 ? -14.963 3.532 -21.964 1.00 72.69 90 GLU A O 1
ATOM 728 N N . ASP A 1 91 ? -13.247 4.970 -21.771 1.00 69.38 91 ASP A N 1
ATOM 729 C CA . ASP A 1 91 ? -13.362 5.536 -23.124 1.00 69.38 91 ASP A CA 1
ATOM 730 C C . ASP A 1 91 ? -12.908 4.558 -24.230 1.00 69.38 91 ASP A C 1
ATOM 732 O O . ASP A 1 91 ? -13.263 4.696 -25.409 1.00 69.38 91 ASP A O 1
ATOM 736 N N . HIS A 1 92 ? -12.144 3.523 -23.861 1.00 68.75 92 HIS A N 1
ATOM 737 C CA . HIS A 1 92 ? -11.572 2.532 -24.773 1.00 68.75 92 HIS A CA 1
ATOM 738 C C . HIS A 1 92 ? -11.776 1.081 -24.283 1.00 68.75 92 HIS A C 1
ATOM 740 O O . HIS A 1 92 ? -10.807 0.335 -24.100 1.00 68.75 92 HIS A O 1
ATOM 746 N N . PRO A 1 93 ? -13.036 0.609 -24.172 1.00 63.41 93 PRO A N 1
ATOM 747 C CA . PRO A 1 93 ? -13.385 -0.667 -23.531 1.00 63.41 93 PRO A CA 1
ATOM 748 C C . PRO A 1 93 ? -12.874 -1.913 -24.273 1.00 63.41 93 PRO A C 1
ATOM 750 O O . PRO A 1 93 ? -12.865 -3.013 -23.725 1.00 63.41 93 PRO A O 1
ATOM 753 N N . MET A 1 94 ? -12.418 -1.762 -25.522 1.00 57.88 94 MET A N 1
ATOM 754 C CA . MET A 1 94 ? -11.760 -2.828 -26.293 1.00 57.88 94 MET A CA 1
ATOM 755 C C . MET A 1 94 ? -10.408 -3.246 -25.703 1.00 57.88 94 MET A C 1
ATOM 757 O O . MET A 1 94 ? -9.894 -4.318 -26.026 1.00 57.88 94 MET A O 1
ATOM 761 N N . LEU A 1 95 ? -9.820 -2.406 -24.855 1.00 59.03 95 LEU A N 1
ATOM 762 C CA . LEU A 1 95 ? -8.552 -2.668 -24.208 1.00 59.03 95 LEU A CA 1
ATOM 763 C C . LEU A 1 95 ? -8.807 -3.213 -22.802 1.00 59.03 95 LEU A C 1
ATOM 765 O O . LEU A 1 95 ? -8.815 -2.446 -21.856 1.00 59.03 95 LEU A O 1
ATOM 769 N N . PHE A 1 96 ? -9.050 -4.517 -22.642 1.00 56.50 96 PHE A N 1
ATOM 770 C CA . PHE A 1 96 ? -9.246 -5.147 -21.324 1.00 56.50 96 PHE A CA 1
ATOM 771 C C . PHE A 1 96 ? -7.994 -5.012 -20.437 1.00 56.50 96 PHE A C 1
ATOM 773 O O . PHE A 1 96 ? -7.119 -5.882 -20.422 1.00 56.50 96 PHE A O 1
ATOM 780 N N . TYR A 1 97 ? -7.908 -3.920 -19.683 1.00 63.88 97 TYR A N 1
ATOM 781 C CA . TYR A 1 97 ? -6.792 -3.630 -18.799 1.00 63.88 97 TYR A CA 1
ATOM 782 C C . TYR A 1 97 ? -7.184 -3.884 -17.346 1.00 63.88 97 TYR A C 1
ATOM 784 O O . TYR A 1 97 ? -7.948 -3.136 -16.744 1.00 63.88 97 TYR A O 1
ATOM 792 N N . PHE A 1 98 ? -6.623 -4.937 -16.756 1.00 64.31 98 PHE A N 1
ATOM 793 C CA . PHE A 1 98 ? -6.769 -5.205 -15.328 1.00 64.31 98 PHE A CA 1
ATOM 794 C C . PHE A 1 98 ? -5.689 -4.454 -14.542 1.00 64.31 98 PHE A C 1
ATOM 796 O O . PHE A 1 98 ? -4.548 -4.906 -14.440 1.00 64.31 98 PHE A O 1
ATOM 803 N N . LEU A 1 99 ? -6.052 -3.298 -13.984 1.00 72.00 99 LEU A N 1
ATOM 804 C CA . LEU A 1 99 ? -5.265 -2.612 -12.958 1.00 72.00 99 LEU A CA 1
ATOM 805 C C . LEU A 1 99 ? -5.630 -3.185 -11.588 1.00 72.00 99 LEU A C 1
ATOM 807 O O . LEU A 1 99 ? -6.448 -2.631 -10.858 1.00 72.00 99 LEU A O 1
ATOM 811 N N . ASN A 1 100 ? -5.026 -4.327 -11.265 1.00 79.06 100 ASN A N 1
ATOM 812 C CA . ASN A 1 100 ? -5.202 -4.982 -9.973 1.00 79.06 100 ASN A CA 1
ATOM 813 C C . ASN A 1 100 ? -4.294 -4.303 -8.944 1.00 79.06 100 ASN A C 1
ATOM 815 O O . ASN A 1 100 ? -3.104 -4.607 -8.854 1.00 79.06 100 ASN A O 1
ATOM 819 N N . VAL A 1 101 ? -4.858 -3.352 -8.209 1.00 88.12 101 VAL A N 1
ATOM 820 C CA . VAL A 1 101 ? -4.200 -2.624 -7.119 1.00 88.12 101 VAL A CA 1
ATOM 821 C C . VAL A 1 101 ? -5.095 -2.705 -5.883 1.00 88.12 101 VAL A C 1
ATOM 823 O O . VAL A 1 101 ? -6.313 -2.707 -6.059 1.00 88.12 101 VAL A O 1
ATOM 826 N N . PRO A 1 102 ? -4.531 -2.788 -4.666 1.00 93.12 102 PRO A N 1
ATOM 827 C CA . PRO A 1 102 ? -5.336 -2.846 -3.451 1.00 93.12 102 PRO A CA 1
ATOM 828 C C . PRO A 1 102 ? -6.175 -1.580 -3.282 1.00 93.12 102 PRO A C 1
ATOM 830 O O . PRO A 1 102 ? -5.730 -0.480 -3.634 1.00 93.12 102 PRO A O 1
ATOM 833 N N . ASP A 1 103 ? -7.353 -1.730 -2.685 1.00 93.12 103 ASP A N 1
ATOM 834 C CA . ASP A 1 103 ? -8.166 -0.581 -2.294 1.00 93.12 103 ASP A CA 1
ATOM 835 C C . ASP A 1 103 ? -7.469 0.250 -1.206 1.00 93.12 103 ASP A C 1
ATOM 837 O O . ASP A 1 103 ? -6.802 -0.279 -0.311 1.00 93.12 103 ASP A O 1
ATOM 841 N N . VAL A 1 104 ? -7.645 1.573 -1.260 1.00 96.00 104 VAL A N 1
ATOM 842 C CA . VAL A 1 104 ? -7.173 2.494 -0.218 1.00 96.00 104 VAL A CA 1
ATOM 843 C C . VAL A 1 104 ? -8.311 2.791 0.743 1.00 96.00 104 VAL A C 1
ATOM 845 O O . VAL A 1 104 ? -9.318 3.383 0.361 1.00 96.00 104 VAL A O 1
ATOM 848 N N . TYR A 1 105 ? -8.134 2.438 2.011 1.00 96.44 105 TYR A N 1
ATOM 849 C CA . TYR A 1 105 ? -9.104 2.754 3.059 1.00 96.44 105 TYR A CA 1
ATOM 850 C C . TYR A 1 105 ? -8.849 4.126 3.682 1.00 96.44 105 TYR A C 1
ATOM 852 O O . TYR A 1 105 ? -9.792 4.817 4.062 1.00 96.44 105 TYR A O 1
ATOM 860 N N . TYR A 1 106 ? -7.581 4.525 3.803 1.00 97.25 106 TYR A N 1
ATOM 861 C CA . TYR A 1 106 ? -7.189 5.822 4.352 1.00 97.25 106 TYR A CA 1
ATOM 862 C C . TYR A 1 106 ? -5.755 6.175 3.951 1.00 97.25 106 TYR A C 1
ATOM 864 O O . TYR A 1 106 ? -4.923 5.298 3.739 1.00 97.25 106 TYR A O 1
ATOM 872 N N . SER A 1 107 ? -5.438 7.464 3.903 1.00 97.31 107 SER A N 1
ATOM 873 C CA . SER A 1 107 ? -4.064 7.949 3.778 1.00 97.31 107 SER A CA 1
ATOM 874 C C . SER A 1 107 ? -3.914 9.295 4.470 1.00 97.31 107 SER A C 1
ATOM 876 O O . SER A 1 107 ? -4.836 10.110 4.431 1.00 97.31 107 SER A O 1
ATOM 878 N N . HIS A 1 108 ? -2.742 9.553 5.035 1.00 97.19 108 HIS A N 1
ATOM 879 C CA . HIS A 1 108 ? -2.393 10.820 5.660 1.00 97.19 108 HIS A CA 1
ATOM 880 C C . HIS A 1 108 ? -0.945 11.182 5.345 1.00 97.19 108 HIS A C 1
ATOM 882 O O . HIS A 1 108 ? -0.077 10.311 5.321 1.00 97.19 108 HIS A O 1
ATOM 888 N N . ILE A 1 109 ? -0.707 12.468 5.111 1.00 95.50 109 ILE A N 1
ATOM 889 C CA . ILE A 1 109 ? 0.616 13.060 4.945 1.00 95.50 109 ILE A CA 1
ATOM 890 C C . ILE A 1 109 ? 0.776 14.076 6.072 1.00 95.50 109 ILE A C 1
ATOM 892 O O . ILE A 1 109 ? -0.093 14.930 6.253 1.00 95.50 109 ILE A O 1
ATOM 896 N N . GLU A 1 110 ? 1.861 13.943 6.827 1.00 94.81 110 GLU A N 1
ATOM 897 C CA . GLU A 1 110 ? 2.256 14.884 7.870 1.00 94.81 110 GLU A CA 1
ATOM 898 C C . GLU A 1 110 ? 3.370 15.783 7.329 1.00 94.81 110 GLU A C 1
ATOM 900 O O . GLU A 1 110 ? 4.406 15.286 6.883 1.00 94.81 110 GLU A O 1
ATOM 905 N N . ASP A 1 111 ? 3.163 17.099 7.388 1.00 91.25 111 ASP A N 1
ATOM 906 C CA . ASP A 1 111 ? 4.200 18.072 7.050 1.00 91.25 111 ASP A CA 1
ATOM 907 C C . ASP A 1 111 ? 5.363 17.967 8.041 1.00 91.25 111 ASP A C 1
ATOM 909 O O . ASP A 1 111 ? 5.143 17.849 9.247 1.00 91.25 111 ASP A O 1
ATOM 913 N N . ILE A 1 112 ? 6.603 18.055 7.554 1.00 90.12 112 ILE A N 1
ATOM 914 C CA . ILE A 1 112 ? 7.798 18.061 8.406 1.00 90.12 112 ILE A CA 1
ATOM 915 C C . ILE A 1 112 ? 8.106 19.494 8.838 1.00 90.12 112 ILE A C 1
ATOM 917 O O . ILE A 1 112 ? 8.530 20.329 8.036 1.00 90.12 112 ILE A O 1
ATOM 921 N N . ILE A 1 113 ? 7.920 19.769 10.127 1.00 93.12 113 ILE A N 1
ATOM 922 C CA . ILE A 1 113 ? 8.128 21.079 10.741 1.00 93.12 113 ILE A CA 1
ATOM 923 C C . ILE A 1 113 ? 9.261 20.948 11.767 1.00 93.12 113 ILE A C 1
ATOM 925 O O . ILE A 1 113 ? 9.097 20.255 12.777 1.00 93.12 113 ILE A O 1
ATOM 929 N N . PRO A 1 114 ? 10.418 21.610 11.557 1.00 91.19 114 PRO A N 1
ATOM 930 C CA . PRO A 1 114 ? 11.563 21.496 12.454 1.00 91.19 114 PRO A CA 1
ATOM 931 C C . PRO A 1 114 ? 11.207 21.801 13.916 1.00 91.19 114 PRO A C 1
ATOM 933 O O . PRO A 1 114 ? 10.841 22.923 14.256 1.00 91.19 114 PRO A O 1
ATOM 936 N N . GLY A 1 115 ? 11.367 20.803 14.787 1.00 90.94 115 GLY A N 1
ATOM 937 C CA . GLY A 1 115 ? 11.080 20.915 16.222 1.00 90.94 115 GLY A CA 1
ATOM 938 C C . GLY A 1 115 ? 9.641 20.583 16.633 1.00 90.94 115 GLY A C 1
ATOM 939 O O . GLY A 1 115 ? 9.379 20.546 17.834 1.00 90.94 115 GLY A O 1
ATOM 940 N N . GLU A 1 116 ? 8.743 20.297 15.686 1.00 94.19 116 GLU A N 1
ATOM 941 C CA . GLU A 1 116 ? 7.340 19.948 15.960 1.00 94.19 116 GLU A CA 1
ATOM 942 C C . GLU A 1 116 ? 6.974 18.555 15.435 1.00 94.19 116 GLU A C 1
ATOM 944 O O . GLU A 1 116 ? 6.472 17.728 16.194 1.00 94.19 116 GLU A O 1
ATOM 949 N N . THR A 1 117 ? 7.276 18.270 14.168 1.00 93.06 117 THR A N 1
ATOM 950 C CA . THR A 1 117 ? 6.927 17.015 13.485 1.00 93.06 117 THR A CA 1
ATOM 951 C C . THR A 1 117 ? 8.122 16.484 12.694 1.00 93.06 117 THR A C 1
ATOM 953 O O . THR A 1 117 ? 8.949 17.246 12.193 1.00 93.06 117 THR A O 1
ATOM 956 N N . ASP A 1 118 ? 8.235 15.159 12.581 1.00 90.38 118 ASP A N 1
ATOM 957 C CA . ASP A 1 118 ? 9.314 14.487 11.838 1.00 90.38 118 ASP A CA 1
ATOM 958 C C . ASP A 1 118 ? 8.800 13.643 10.657 1.00 90.38 118 ASP A C 1
ATOM 960 O O . ASP A 1 118 ? 9.546 12.837 10.095 1.00 90.38 118 ASP A O 1
ATOM 964 N N . GLY A 1 119 ? 7.521 13.805 10.301 1.00 90.88 119 GLY A N 1
ATOM 965 C CA . GLY A 1 119 ? 6.857 13.094 9.211 1.00 90.88 119 GLY A CA 1
ATOM 966 C C . GLY A 1 119 ? 6.428 11.669 9.568 1.00 90.88 119 GLY A C 1
ATOM 967 O O . GLY A 1 119 ? 5.872 10.970 8.714 1.00 90.88 119 GLY A O 1
ATOM 968 N N . SER A 1 120 ? 6.669 11.210 10.803 1.00 91.56 120 SER A N 1
ATOM 969 C CA . SER A 1 120 ? 6.279 9.873 11.270 1.00 91.56 120 SER A CA 1
ATOM 970 C C . SER A 1 120 ? 4.765 9.633 11.271 1.00 91.56 120 SER A C 1
ATOM 972 O O . SER A 1 120 ? 4.346 8.475 11.232 1.00 91.56 120 SER A O 1
ATOM 974 N N . GLY A 1 121 ? 3.946 10.689 11.233 1.00 93.81 121 GLY A N 1
ATOM 975 C CA . GLY A 1 121 ? 2.496 10.598 11.056 1.00 93.81 121 GLY A CA 1
ATOM 976 C C . GLY A 1 121 ? 2.055 10.166 9.651 1.00 93.81 121 GLY A C 1
ATOM 977 O O . GLY A 1 121 ? 0.917 9.727 9.471 1.00 93.81 121 GLY A O 1
ATOM 978 N N . THR A 1 122 ? 2.936 10.236 8.648 1.00 95.88 122 THR A N 1
ATOM 979 C CA . THR A 1 122 ? 2.602 9.867 7.264 1.00 95.88 122 THR A CA 1
ATOM 980 C C . THR A 1 122 ? 2.316 8.368 7.140 1.00 95.88 122 THR A C 1
ATOM 982 O O . THR A 1 122 ? 3.158 7.524 7.464 1.00 95.88 122 THR A O 1
ATOM 985 N N . CYS A 1 123 ?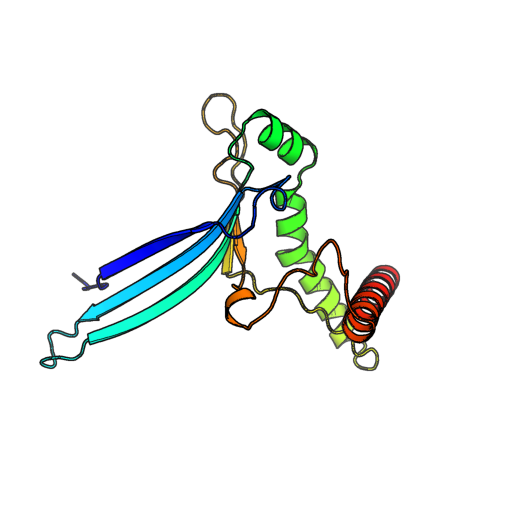 1.131 8.024 6.630 1.00 96.31 123 CYS A N 1
ATOM 986 C CA . CYS A 1 123 ? 0.680 6.641 6.508 1.00 96.31 123 CYS A CA 1
ATOM 987 C C . CYS A 1 123 ? -0.302 6.406 5.352 1.00 96.31 123 CYS A C 1
ATOM 989 O O . CYS A 1 123 ? -0.989 7.315 4.883 1.00 96.31 123 CYS A O 1
ATOM 991 N N . ILE A 1 124 ? -0.405 5.147 4.927 1.00 97.75 124 ILE A N 1
ATOM 992 C CA . ILE A 1 124 ? -1.453 4.658 4.026 1.00 97.75 124 ILE A CA 1
ATOM 993 C C . ILE A 1 124 ? -1.989 3.315 4.533 1.00 97.75 124 ILE A C 1
ATOM 995 O O . ILE A 1 124 ? -1.225 2.428 4.919 1.00 97.75 124 ILE A O 1
ATOM 999 N N . LEU A 1 125 ? -3.314 3.191 4.568 1.00 97.69 125 LEU A N 1
ATOM 1000 C CA . LEU A 1 125 ? -4.064 1.995 4.936 1.00 97.69 125 LEU A CA 1
ATOM 1001 C C . LEU A 1 125 ? -4.658 1.415 3.658 1.00 97.69 125 LEU A C 1
ATOM 1003 O O . LEU A 1 125 ? -5.493 2.043 3.005 1.00 97.69 125 LEU A O 1
ATOM 1007 N N . LEU A 1 126 ? -4.215 0.214 3.328 1.00 97.31 126 LEU A N 1
ATOM 1008 C CA . LEU A 1 126 ? -4.577 -0.532 2.138 1.00 97.31 126 LEU A CA 1
ATOM 1009 C C . LEU A 1 126 ? -5.387 -1.774 2.509 1.00 97.31 126 LEU A C 1
ATOM 1011 O O . LEU A 1 126 ? -5.360 -2.265 3.646 1.00 97.31 126 LEU A O 1
ATOM 1015 N N . GLU A 1 127 ? -6.082 -2.314 1.524 1.00 96.81 127 GLU A N 1
ATOM 1016 C CA . GLU A 1 127 ? -6.678 -3.638 1.581 1.00 96.81 127 GLU A CA 1
ATOM 1017 C C . GLU A 1 127 ? -5.663 -4.706 2.021 1.00 96.81 127 GLU A C 1
ATOM 1019 O O . GLU A 1 127 ? -4.514 -4.754 1.570 1.00 96.81 127 GLU A O 1
ATOM 1024 N N . ASN A 1 128 ? -6.091 -5.592 2.923 1.00 96.12 128 ASN A N 1
ATOM 1025 C CA . ASN A 1 128 ? -5.272 -6.715 3.359 1.00 96.12 128 ASN A CA 1
ATOM 1026 C C . ASN A 1 128 ? -5.375 -7.891 2.374 1.00 96.12 128 ASN A C 1
ATOM 1028 O O . ASN A 1 128 ? -6.076 -8.870 2.628 1.00 96.12 128 ASN A O 1
ATOM 1032 N N . LEU A 1 129 ? -4.589 -7.847 1.299 1.00 94.56 129 LEU A N 1
ATOM 1033 C CA . LEU A 1 129 ? -4.538 -8.918 0.295 1.00 94.56 129 LEU A CA 1
ATOM 1034 C C . LEU A 1 129 ? -4.071 -10.273 0.862 1.00 94.56 129 LEU A C 1
ATOM 1036 O O . LEU A 1 129 ? -4.413 -11.332 0.339 1.00 94.56 129 LEU A O 1
ATOM 1040 N N . LYS A 1 130 ? -3.326 -10.290 1.975 1.00 91.50 130 LYS A N 1
ATOM 1041 C CA . LYS A 1 130 ? -2.932 -11.553 2.620 1.00 91.50 130 LYS A CA 1
ATOM 1042 C C . LYS A 1 130 ? -4.151 -12.330 3.127 1.00 91.50 130 LYS A C 1
ATOM 1044 O O . LYS A 1 130 ? -4.121 -13.559 3.132 1.00 91.50 130 LYS A O 1
ATOM 1049 N N . ALA A 1 131 ? -5.219 -11.633 3.527 1.00 89.56 131 ALA A N 1
ATOM 1050 C CA . ALA A 1 131 ? -6.472 -12.266 3.937 1.00 89.56 131 ALA A CA 1
ATOM 1051 C C . ALA A 1 131 ? -7.172 -12.994 2.775 1.00 89.56 131 ALA A C 1
ATOM 1053 O O . ALA A 1 131 ? -7.879 -13.969 3.016 1.00 89.56 131 ALA A O 1
ATOM 1054 N N . GLU A 1 132 ? -6.919 -12.581 1.531 1.00 88.69 132 GLU A N 1
ATOM 1055 C CA . GLU A 1 132 ? -7.444 -13.225 0.319 1.00 88.69 132 GLU A CA 1
ATOM 1056 C C . GLU A 1 132 ? -6.528 -14.334 -0.230 1.00 88.69 132 GLU A C 1
ATOM 1058 O O . GLU A 1 132 ? -6.806 -14.934 -1.265 1.00 88.69 132 GLU A O 1
ATOM 1063 N N . GLY A 1 133 ? -5.426 -14.637 0.464 1.00 91.12 133 GLY A N 1
ATOM 1064 C CA . GLY A 1 133 ? -4.483 -15.686 0.073 1.00 91.12 133 GLY A CA 1
ATOM 1065 C C . GLY A 1 133 ? -3.348 -15.220 -0.842 1.00 91.12 133 GLY A C 1
ATOM 1066 O O . GLY A 1 133 ? -2.541 -16.054 -1.265 1.00 91.12 133 GLY A O 1
ATOM 1067 N N . TYR A 1 134 ? -3.222 -13.915 -1.112 1.00 90.88 134 TYR A N 1
ATOM 1068 C CA . TYR A 1 134 ? -2.047 -13.389 -1.807 1.00 90.88 134 TYR A CA 1
ATOM 1069 C C . TYR A 1 134 ? -0.789 -13.551 -0.952 1.00 90.88 134 TYR A C 1
ATOM 1071 O O . TYR A 1 134 ? -0.793 -13.408 0.275 1.00 90.88 134 TYR A O 1
ATOM 1079 N N . ARG A 1 135 ? 0.326 -13.830 -1.627 1.00 88.75 135 ARG A N 1
ATOM 1080 C CA . ARG A 1 135 ? 1.643 -13.998 -1.014 1.00 88.75 135 ARG A CA 1
ATOM 1081 C C . ARG A 1 135 ? 2.722 -13.397 -1.899 1.00 88.75 135 ARG A C 1
ATOM 1083 O O . ARG A 1 135 ? 2.580 -13.360 -3.120 1.00 88.75 135 ARG A O 1
ATOM 1090 N N . MET A 1 136 ? 3.826 -13.001 -1.278 1.00 86.44 136 MET A N 1
ATOM 1091 C CA . MET A 1 136 ? 5.037 -12.662 -2.018 1.00 86.44 136 MET A CA 1
ATOM 1092 C C . MET A 1 136 ? 5.595 -13.911 -2.711 1.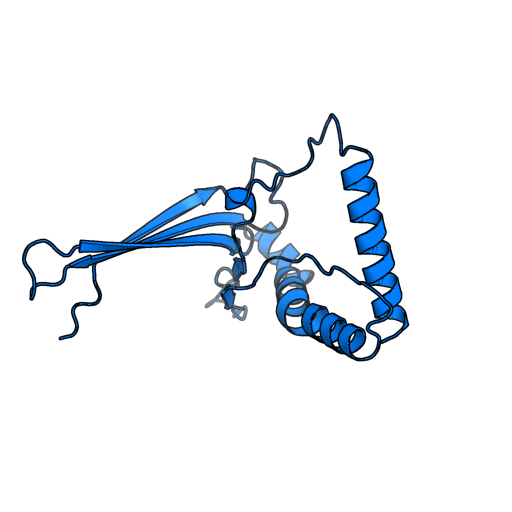00 86.44 136 MET A C 1
ATOM 1094 O O . MET A 1 136 ? 5.471 -15.031 -2.199 1.00 86.44 136 MET A O 1
ATOM 1098 N N . ALA A 1 137 ? 6.204 -13.715 -3.881 1.00 87.44 137 ALA A N 1
ATOM 1099 C CA . ALA A 1 137 ? 6.970 -14.766 -4.538 1.00 87.44 137 ALA A CA 1
ATOM 1100 C C . ALA A 1 137 ? 8.153 -15.181 -3.652 1.00 87.44 137 ALA A C 1
ATOM 1102 O O . ALA A 1 137 ? 8.725 -14.356 -2.934 1.00 87.44 137 ALA A O 1
ATOM 1103 N N . ASP A 1 138 ? 8.509 -16.462 -3.701 1.00 87.00 138 ASP A N 1
ATOM 1104 C CA . ASP A 1 138 ? 9.690 -16.951 -3.001 1.00 87.00 138 ASP A CA 1
ATOM 1105 C C . ASP A 1 138 ? 10.941 -16.356 -3.670 1.00 87.00 138 ASP A C 1
ATOM 1107 O O . ASP A 1 138 ? 11.057 -16.364 -4.894 1.00 87.00 138 ASP A O 1
ATOM 1111 N N . LYS A 1 139 ? 11.863 -15.787 -2.887 1.00 85.19 139 LYS A N 1
ATOM 1112 C CA . LYS A 1 139 ? 13.048 -15.103 -3.435 1.00 85.19 139 LYS A CA 1
ATOM 1113 C C . LYS A 1 139 ? 14.086 -16.072 -4.016 1.00 85.19 139 LYS A C 1
ATOM 1115 O O . LYS A 1 139 ? 14.945 -15.632 -4.773 1.00 85.19 139 LYS A O 1
ATOM 1120 N N . VAL A 1 140 ? 14.034 -17.348 -3.634 1.00 89.12 140 VAL A N 1
ATOM 1121 C CA . VAL A 1 140 ? 14.942 -18.412 -4.080 1.00 89.12 140 VAL A CA 1
ATOM 1122 C C . VAL A 1 140 ? 14.358 -19.123 -5.296 1.00 89.12 140 VAL A C 1
ATOM 1124 O O . VAL A 1 140 ? 15.035 -19.237 -6.314 1.00 89.12 140 VAL A O 1
ATOM 1127 N N . GLU A 1 141 ? 13.099 -19.552 -5.210 1.00 90.25 141 GLU A N 1
ATOM 1128 C CA . GLU A 1 141 ? 12.423 -20.292 -6.288 1.00 90.25 141 GLU A CA 1
ATOM 1129 C C . GLU A 1 141 ? 11.874 -19.366 -7.389 1.00 90.25 141 GLU A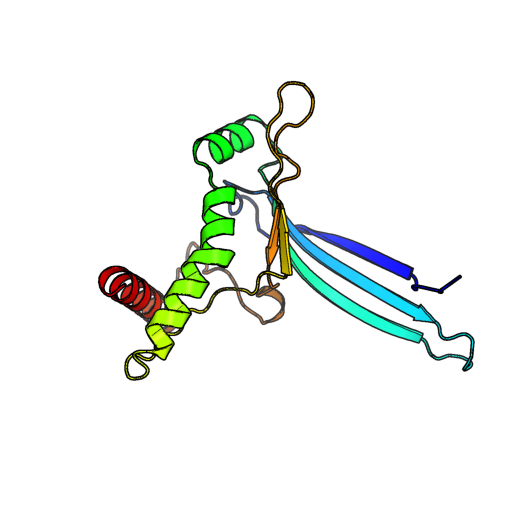 C 1
ATOM 1131 O O . GLU A 1 141 ? 11.706 -19.776 -8.537 1.00 90.25 141 GLU A O 1
ATOM 1136 N N . GLY A 1 142 ? 11.606 -18.100 -7.059 1.00 88.94 142 GLY A N 1
ATOM 1137 C CA . GLY A 1 142 ? 11.021 -17.121 -7.969 1.00 88.94 142 GLY A CA 1
ATOM 1138 C C . GLY A 1 142 ? 9.511 -17.289 -8.176 1.00 88.94 142 GLY A C 1
ATOM 1139 O O . GLY A 1 142 ? 8.795 -17.901 -7.380 1.00 88.94 142 GLY A O 1
ATOM 1140 N N . GLY A 1 143 ? 9.006 -16.668 -9.246 1.00 88.75 143 GLY A N 1
ATOM 1141 C CA . GLY A 1 143 ? 7.616 -16.802 -9.690 1.00 88.75 143 GLY A CA 1
ATOM 1142 C C . GLY A 1 143 ? 7.469 -17.877 -10.768 1.00 88.75 143 GLY A C 1
ATOM 1143 O O . GLY A 1 143 ? 8.366 -18.065 -11.588 1.00 88.75 143 GLY A O 1
ATOM 1144 N N . ASP A 1 144 ? 6.326 -18.565 -10.801 1.00 92.06 144 ASP A N 1
ATOM 1145 C CA . ASP A 1 144 ? 6.016 -19.474 -11.906 1.00 92.06 144 ASP A CA 1
ATOM 1146 C C . ASP A 1 144 ? 5.605 -18.721 -13.181 1.00 92.06 144 ASP A C 1
ATOM 1148 O O . ASP A 1 144 ? 5.264 -17.535 -13.171 1.00 92.06 144 ASP A O 1
ATOM 1152 N N . TYR A 1 145 ? 5.604 -19.445 -14.302 1.00 94.19 145 TYR A N 1
ATOM 1153 C CA . TYR A 1 145 ? 5.299 -18.886 -15.616 1.00 94.19 145 TYR A CA 1
ATOM 1154 C C . TYR A 1 145 ? 3.953 -18.149 -15.675 1.00 94.19 145 TYR A C 1
ATOM 1156 O O . TYR A 1 145 ? 3.868 -17.111 -16.331 1.00 94.19 145 TYR A O 1
ATOM 1164 N N . GLN A 1 146 ? 2.903 -18.654 -15.018 1.00 92.81 146 GLN A N 1
ATOM 1165 C CA . GLN A 1 146 ? 1.574 -18.042 -15.104 1.00 92.81 146 GLN A CA 1
ATOM 1166 C C . GLN A 1 146 ? 1.543 -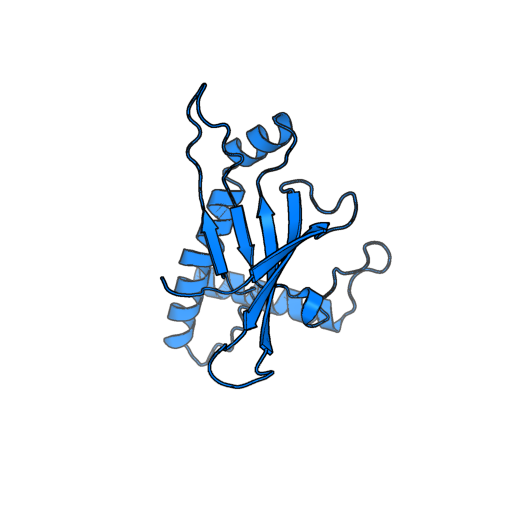16.707 -14.363 1.00 92.81 146 GLN A C 1
ATOM 1168 O O . GLN A 1 146 ? 1.059 -15.716 -14.914 1.00 92.81 146 GLN A O 1
ATOM 1173 N N . HIS A 1 147 ? 2.128 -16.649 -13.166 1.00 90.00 147 HIS A N 1
ATOM 1174 C CA . HIS A 1 147 ? 2.237 -15.404 -12.406 1.00 90.00 147 HIS A CA 1
ATOM 1175 C C . HIS A 1 147 ? 3.155 -14.392 -13.099 1.00 90.00 147 HIS A C 1
ATOM 1177 O O . HIS A 1 147 ? 2.800 -13.219 -13.204 1.00 90.00 147 HIS A O 1
ATOM 1183 N N . CYS A 1 148 ? 4.290 -14.830 -13.652 1.00 92.00 148 CYS A N 1
ATOM 1184 C CA . CYS A 1 148 ? 5.172 -13.955 -14.424 1.00 92.00 148 CYS A CA 1
ATOM 1185 C C . CYS A 1 148 ? 4.478 -13.404 -15.675 1.00 92.00 148 CYS A C 1
ATOM 1187 O O . CYS A 1 148 ? 4.572 -12.211 -15.954 1.00 92.00 148 CYS A O 1
ATOM 1189 N N . LYS A 1 149 ? 3.741 -14.244 -16.413 1.00 92.06 149 LYS A N 1
ATOM 1190 C CA . LYS A 1 149 ? 2.963 -13.814 -17.580 1.00 92.06 149 LYS A CA 1
ATOM 1191 C C . LYS A 1 149 ? 1.895 -12.793 -17.193 1.00 92.06 149 LYS A C 1
ATOM 1193 O O . LYS A 1 149 ? 1.733 -11.799 -17.894 1.00 92.06 149 LYS A O 1
ATOM 1198 N N . MET A 1 150 ? 1.197 -13.010 -16.078 1.00 88.25 150 MET A N 1
ATOM 1199 C CA . MET A 1 150 ? 0.217 -12.058 -15.556 1.00 88.25 150 MET A CA 1
ATOM 1200 C C . MET A 1 150 ? 0.872 -10.719 -15.200 1.00 88.25 150 MET A C 1
ATOM 1202 O O . MET A 1 150 ? 0.416 -9.684 -15.676 1.00 88.25 150 MET A O 1
ATOM 1206 N N . ALA A 1 151 ? 1.974 -10.735 -14.444 1.00 88.44 151 ALA A N 1
ATOM 1207 C CA . ALA A 1 151 ? 2.694 -9.525 -14.051 1.00 88.44 151 ALA A CA 1
ATOM 1208 C C . ALA A 1 151 ? 3.219 -8.737 -15.264 1.00 88.44 151 ALA A C 1
ATOM 1210 O O . ALA A 1 151 ? 3.066 -7.519 -15.322 1.00 88.44 151 ALA A O 1
ATOM 1211 N N . LEU A 1 152 ? 3.786 -9.427 -16.259 1.00 90.81 152 LEU A N 1
ATOM 1212 C CA . LEU A 1 152 ? 4.268 -8.804 -17.494 1.00 90.81 152 LEU A CA 1
ATOM 1213 C C . LEU A 1 152 ? 3.129 -8.220 -18.333 1.00 90.81 152 LEU A C 1
ATOM 1215 O O . LEU A 1 152 ? 3.284 -7.128 -18.872 1.00 90.81 152 LEU A O 1
ATOM 1219 N N . ASN A 1 153 ? 1.981 -8.898 -18.413 1.00 87.50 153 ASN A N 1
ATOM 1220 C CA . ASN A 1 153 ? 0.799 -8.353 -19.081 1.00 87.50 153 ASN A CA 1
ATOM 1221 C C . ASN A 1 153 ? 0.299 -7.087 -18.372 1.00 87.50 153 ASN A C 1
ATOM 1223 O O . ASN A 1 153 ? 0.062 -6.081 -19.035 1.00 87.50 153 ASN A O 1
ATOM 1227 N N . SER A 1 154 ? 0.198 -7.100 -17.038 1.00 86.12 154 SER A N 1
ATOM 1228 C CA . SER A 1 154 ? -0.182 -5.912 -16.262 1.00 86.12 154 SER A CA 1
ATOM 1229 C C . SER A 1 154 ? 0.798 -4.757 -16.469 1.00 86.12 154 SER A C 1
ATOM 1231 O O . SER A 1 154 ? 0.371 -3.618 -16.633 1.00 86.12 154 SER A O 1
ATOM 1233 N N . LEU A 1 155 ? 2.103 -5.039 -16.532 1.00 88.00 155 LEU A N 1
ATOM 1234 C CA . LEU A 1 155 ? 3.126 -4.028 -16.803 1.00 88.00 155 LEU A CA 1
ATOM 1235 C C . LEU A 1 155 ? 3.030 -3.472 -18.233 1.00 88.00 155 LEU A C 1
ATOM 1237 O O . LEU A 1 155 ? 3.149 -2.265 -18.435 1.00 88.00 155 LEU A O 1
ATOM 1241 N N . ALA A 1 156 ? 2.778 -4.326 -19.228 1.00 86.62 156 ALA A N 1
ATOM 1242 C CA . ALA A 1 156 ? 2.576 -3.899 -20.610 1.00 86.62 156 ALA A CA 1
ATOM 1243 C C . ALA A 1 156 ? 1.334 -3.005 -20.746 1.00 86.62 156 ALA A C 1
ATOM 1245 O O . ALA A 1 156 ? 1.399 -1.961 -21.392 1.00 86.62 156 ALA A O 1
ATOM 1246 N N . HIS A 1 157 ? 0.231 -3.377 -20.093 1.00 81.81 157 HIS A N 1
ATOM 1247 C CA . HIS A 1 157 ? -0.995 -2.581 -20.039 1.00 81.81 157 HIS A CA 1
ATOM 1248 C C . HIS A 1 157 ? -0.776 -1.235 -19.354 1.00 81.81 157 HIS A C 1
ATOM 1250 O O . HIS A 1 157 ? -1.183 -0.205 -19.885 1.00 81.81 157 HIS A O 1
ATOM 1256 N N . TYR A 1 158 ? -0.080 -1.239 -18.214 1.00 83.25 158 TYR A N 1
ATOM 1257 C CA . TYR A 1 158 ? 0.320 -0.026 -17.514 1.00 83.25 158 TYR A CA 1
ATOM 1258 C C . TYR A 1 158 ? 1.087 0.916 -18.451 1.00 83.25 158 TYR A C 1
ATOM 1260 O O . TYR A 1 158 ? 0.683 2.060 -18.631 1.00 83.25 158 TYR A O 1
ATOM 1268 N N . HIS A 1 159 ? 2.132 0.429 -19.128 1.00 86.12 159 HIS A N 1
ATOM 1269 C CA . HIS A 1 159 ? 2.903 1.253 -20.059 1.00 86.12 159 HIS A CA 1
ATOM 1270 C C . HIS A 1 159 ? 2.080 1.746 -21.254 1.00 86.12 159 HIS A C 1
ATOM 1272 O O . HIS A 1 159 ? 2.182 2.920 -21.611 1.00 86.12 159 HIS A O 1
ATOM 1278 N N . ALA A 1 160 ? 1.255 0.885 -21.855 1.00 82.06 160 ALA A N 1
ATOM 1279 C CA . ALA A 1 160 ? 0.412 1.253 -22.988 1.00 82.06 160 ALA A CA 1
ATOM 1280 C C . ALA A 1 160 ? -0.562 2.381 -22.624 1.00 82.06 160 ALA A C 1
ATOM 1282 O O . ALA A 1 160 ? -0.619 3.377 -23.341 1.00 82.06 160 ALA A O 1
ATOM 1283 N N . LEU A 1 161 ? -1.247 2.266 -21.481 1.00 79.38 161 LEU A N 1
ATOM 1284 C CA . LEU A 1 161 ? -2.171 3.291 -20.996 1.00 79.38 161 LEU A CA 1
ATOM 1285 C C . LEU A 1 161 ? -1.480 4.632 -20.747 1.00 79.38 161 LEU A C 1
ATOM 1287 O O . LEU A 1 161 ? -2.010 5.673 -21.116 1.00 79.38 161 LEU A O 1
ATOM 1291 N N . THR A 1 162 ? -0.281 4.614 -20.160 1.00 80.06 162 THR A N 1
ATOM 1292 C CA . THR A 1 162 ? 0.465 5.850 -19.872 1.00 80.06 162 THR A CA 1
ATOM 1293 C C . THR A 1 162 ? 1.003 6.562 -21.109 1.00 80.06 162 THR A C 1
ATOM 1295 O O . THR A 1 162 ? 1.312 7.743 -21.029 1.00 80.06 162 THR A O 1
ATOM 1298 N N . LEU A 1 163 ? 1.141 5.857 -22.237 1.00 76.62 163 LEU A N 1
ATOM 1299 C CA . LEU A 1 163 ? 1.533 6.451 -23.518 1.00 76.62 163 LEU A CA 1
ATOM 1300 C C . LEU A 1 163 ? 0.331 6.965 -24.318 1.00 76.62 163 LEU A C 1
ATOM 1302 O O . LEU A 1 163 ? 0.510 7.804 -25.197 1.00 76.62 163 LEU A O 1
ATOM 1306 N N . SER A 1 164 ? -0.861 6.421 -24.063 1.00 63.91 164 SER A N 1
ATOM 1307 C CA . SER A 1 164 ? -2.104 6.827 -24.725 1.00 63.91 164 SER A CA 1
ATOM 1308 C C . SER A 1 164 ? -2.874 7.935 -24.000 1.00 63.91 164 SER A C 1
ATOM 1310 O O . SER A 1 164 ? -3.782 8.498 -24.605 1.00 63.91 164 SER A O 1
ATOM 1312 N N . ALA A 1 165 ? -2.552 8.197 -22.729 1.00 55.72 165 ALA A N 1
ATOM 1313 C CA . ALA A 1 165 ? -3.108 9.281 -21.914 1.00 55.72 165 ALA A CA 1
ATOM 1314 C C . ALA A 1 165 ? -2.404 10.618 -22.199 1.00 55.72 165 ALA A C 1
ATOM 1316 O O . ALA A 1 165 ? -3.100 11.656 -22.190 1.00 55.72 165 ALA A O 1
#

Organism: Daphnia pulex (NCBI:txid6669)

Radius of gyration: 20.01 Å; chains: 1; bounding box: 51×42×52 Å

InterPro domains:
  IPR004119 Ecdysteroid kinase-like [PF02958] (18-163)
  IPR011009 Protein kinase-like domain superfamily [SSF56112] (47-162)

Secondary structure (DSSP, 8-state):
-----EEEEEEEESS-TTS-TTSEEEEEEEEEEEEETTSTTEEEEEEEEEEEEE--SSHHHHHHHHHTTHHHHHHHIIIIIHHHHHHHHHH-TTS------PPEEEEE-----TTT--STT-EEEEE-GGGGT--PPBTTTB--HHHHHHHHHHHHHHHHHHHH-